Protein AF-G1XLX6-F1 (afdb_monomer_lite)

pLDDT: mean 78.8, std 11.69, range [45.75, 89.12]

Structure (mmCIF, N/CA/C/O backbone):
data_AF-G1XLX6-F1
#
_entry.id   AF-G1XLX6-F1
#
loop_
_atom_site.group_PDB
_atom_site.id
_atom_site.type_symbol
_atom_site.label_atom_id
_atom_site.label_alt_id
_atom_site.label_comp_id
_atom_site.label_asym_id
_atom_site.label_entity_id
_atom_site.label_seq_id
_atom_site.pdbx_PDB_ins_code
_atom_site.Cartn_x
_atom_site.Cartn_y
_atom_site.Cartn_z
_atom_site.occupancy
_atom_site.B_iso_or_equiv
_atom_site.auth_seq_id
_atom_site.auth_comp_id
_atom_site.auth_asym_id
_atom_site.auth_atom_id
_atom_site.pdbx_PDB_model_num
ATOM 1 N N . MET A 1 1 ? -6.904 17.306 24.729 1.00 48.91 1 MET A N 1
ATOM 2 C CA . MET A 1 1 ? -6.514 18.376 23.780 1.00 48.91 1 MET A CA 1
ATOM 3 C C . MET A 1 1 ? -7.594 18.477 22.708 1.00 48.91 1 MET A C 1
ATOM 5 O O . MET A 1 1 ? -8.059 17.429 22.270 1.00 48.91 1 MET A O 1
ATOM 9 N N . PRO A 1 2 ? -8.079 19.682 22.374 1.00 45.75 2 PRO A N 1
ATOM 10 C CA . PRO A 1 2 ? -9.324 19.877 21.634 1.00 45.75 2 PRO A CA 1
ATOM 11 C C . PRO A 1 2 ? -9.242 19.347 20.192 1.00 45.75 2 PRO A C 1
ATOM 13 O O . PRO A 1 2 ? -8.460 19.833 19.387 1.00 45.75 2 PRO A O 1
ATOM 16 N N . GLY A 1 3 ? -10.084 18.353 19.888 1.00 58.47 3 GLY A N 1
ATOM 17 C CA . GLY A 1 3 ? -10.717 18.159 18.579 1.00 58.47 3 GLY A CA 1
ATOM 18 C C . GLY A 1 3 ? -9.819 17.940 17.360 1.00 58.47 3 GLY A C 1
ATOM 19 O O . GLY A 1 3 ? -9.973 18.650 16.370 1.00 58.47 3 GLY A O 1
ATOM 20 N N . SER A 1 4 ? -8.945 16.932 17.357 1.00 56.88 4 SER A N 1
ATOM 21 C CA . SER A 1 4 ? -8.266 16.547 16.113 1.00 56.88 4 SER A CA 1
ATOM 22 C C . SER A 1 4 ? -9.224 15.717 15.252 1.00 56.88 4 SER A C 1
ATOM 24 O O . SER A 1 4 ? -9.354 14.508 15.443 1.00 56.88 4 SER A O 1
ATOM 26 N N . LYS A 1 5 ? -9.943 16.346 14.309 1.00 61.25 5 LYS A N 1
ATOM 27 C CA . LYS A 1 5 ? -10.504 15.608 13.163 1.00 61.25 5 LYS A CA 1
ATOM 28 C C . LYS A 1 5 ? -9.311 14.944 12.487 1.00 61.25 5 LYS A C 1
ATOM 30 O O . LYS A 1 5 ? -8.597 15.617 11.748 1.00 61.25 5 LYS A O 1
ATOM 35 N N . ILE A 1 6 ? -9.081 13.662 12.778 1.00 61.34 6 ILE A N 1
ATOM 36 C CA . ILE A 1 6 ? -7.990 12.887 12.188 1.00 61.34 6 ILE A CA 1
ATOM 37 C C . ILE A 1 6 ? -8.122 13.065 10.682 1.00 61.34 6 ILE A C 1
ATOM 39 O O . ILE A 1 6 ? -9.133 12.656 10.084 1.00 61.34 6 ILE A O 1
ATOM 43 N N . ARG A 1 7 ? -7.153 13.779 10.102 1.00 68.75 7 ARG A N 1
ATOM 44 C CA . ARG A 1 7 ? -7.151 14.076 8.677 1.00 68.75 7 ARG A CA 1
ATOM 45 C C . ARG A 1 7 ? -7.116 12.722 7.966 1.00 68.75 7 ARG A C 1
ATOM 47 O O . ARG A 1 7 ? -6.488 11.795 8.472 1.00 68.75 7 ARG A O 1
ATOM 54 N N . PRO A 1 8 ? -7.777 12.555 6.815 1.00 72.88 8 PRO A N 1
ATOM 55 C CA . PRO A 1 8 ? -7.744 11.284 6.088 1.00 72.88 8 PRO A CA 1
ATOM 56 C C . PRO A 1 8 ? -6.312 10.764 5.866 1.00 72.88 8 PRO A C 1
ATOM 58 O O . PRO A 1 8 ? -6.078 9.562 5.905 1.00 72.88 8 PRO A O 1
ATOM 61 N N . VAL A 1 9 ? -5.346 11.685 5.746 1.00 77.69 9 VAL A N 1
ATOM 62 C CA . VAL A 1 9 ? -3.909 11.388 5.640 1.00 77.69 9 VAL A CA 1
ATOM 63 C C . VAL A 1 9 ? -3.323 10.752 6.907 1.00 77.69 9 VAL A C 1
ATOM 65 O O . VAL A 1 9 ? -2.507 9.845 6.805 1.00 77.69 9 VAL A O 1
ATOM 68 N N . ASP A 1 10 ? -3.764 11.170 8.098 1.00 78.81 10 ASP A N 1
ATOM 69 C CA . ASP A 1 10 ? -3.341 10.575 9.372 1.00 78.81 10 ASP A CA 1
ATOM 70 C C . ASP A 1 10 ? -3.915 9.167 9.538 1.00 78.81 10 ASP A C 1
ATOM 72 O O . ASP A 1 10 ? -3.227 8.270 10.018 1.00 78.81 10 ASP A O 1
ATOM 76 N N . ARG A 1 11 ? -5.157 8.936 9.088 1.00 76.06 11 ARG A N 1
ATOM 77 C CA . ARG A 1 11 ? -5.751 7.585 9.095 1.00 76.06 11 ARG A CA 1
ATOM 78 C C . ARG A 1 11 ? -4.985 6.644 8.178 1.00 76.06 11 ARG A C 1
ATOM 80 O O . ARG A 1 11 ? -4.751 5.497 8.541 1.00 76.06 11 ARG A O 1
ATOM 87 N N . LEU A 1 12 ? -4.568 7.143 7.014 1.00 80.12 12 LEU A N 1
ATOM 88 C CA . LEU A 1 12 ? -3.716 6.397 6.096 1.00 80.12 12 LEU A CA 1
ATOM 89 C C . LEU A 1 12 ? -2.361 6.080 6.738 1.00 80.12 12 LEU A C 1
ATOM 91 O O . LEU A 1 12 ? -1.932 4.934 6.698 1.00 80.12 12 LEU A O 1
ATOM 95 N N . ALA A 1 13 ? -1.716 7.058 7.378 1.00 81.94 13 ALA A N 1
ATOM 96 C CA . ALA A 1 13 ? -0.448 6.841 8.072 1.00 81.94 13 ALA A CA 1
ATOM 97 C C . ALA A 1 13 ? -0.573 5.790 9.190 1.00 81.94 13 ALA A C 1
ATOM 99 O O . ALA A 1 13 ? 0.283 4.916 9.313 1.00 81.94 13 ALA A O 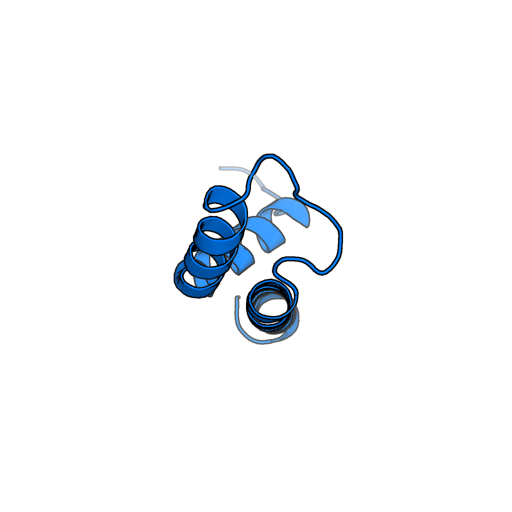1
ATOM 100 N N . GLN A 1 14 ? -1.664 5.818 9.960 1.00 81.50 14 GLN A N 1
ATOM 101 C CA . GLN A 1 14 ? -1.953 4.806 10.979 1.00 81.50 14 GLN A CA 1
ATOM 102 C C . GLN A 1 14 ? -2.213 3.417 10.379 1.00 81.50 14 GLN A C 1
ATOM 104 O O . GLN A 1 14 ? -1.721 2.428 10.916 1.00 81.50 14 GLN A O 1
ATOM 109 N N . ALA A 1 15 ? -2.939 3.326 9.263 1.00 82.56 15 ALA A N 1
ATOM 110 C CA . ALA A 1 15 ? -3.162 2.069 8.547 1.00 82.56 15 ALA A CA 1
ATOM 111 C C . ALA A 1 15 ? -1.849 1.472 8.019 1.00 82.56 15 ALA A C 1
ATOM 113 O O . ALA A 1 15 ? -1.561 0.300 8.247 1.00 82.56 15 ALA A O 1
ATOM 114 N N . VAL A 1 16 ? -1.013 2.299 7.389 1.00 84.44 16 VAL A N 1
ATOM 115 C CA . VAL A 1 16 ? 0.321 1.909 6.909 1.00 84.44 16 VAL A CA 1
ATOM 116 C C . VAL A 1 16 ? 1.210 1.455 8.070 1.00 84.44 16 VAL A C 1
ATOM 118 O O . VAL A 1 16 ? 1.915 0.458 7.940 1.00 84.44 16 VAL A O 1
ATOM 121 N N . ALA A 1 17 ? 1.135 2.120 9.228 1.00 83.31 17 ALA A N 1
ATOM 122 C CA . ALA A 1 17 ? 1.874 1.713 10.422 1.00 83.31 17 ALA A CA 1
ATOM 123 C C . ALA A 1 17 ? 1.460 0.321 10.936 1.00 83.31 17 ALA A C 1
ATOM 125 O O . ALA A 1 17 ? 2.314 -0.419 11.423 1.00 83.31 17 ALA A O 1
ATOM 126 N N . LYS A 1 18 ? 0.183 -0.071 10.794 1.00 82.75 18 LYS A N 1
ATOM 127 C CA . LYS A 1 18 ? -0.273 -1.435 11.122 1.00 82.75 18 LYS A CA 1
ATOM 128 C C . LYS A 1 18 ? 0.199 -2.473 10.095 1.00 82.75 18 L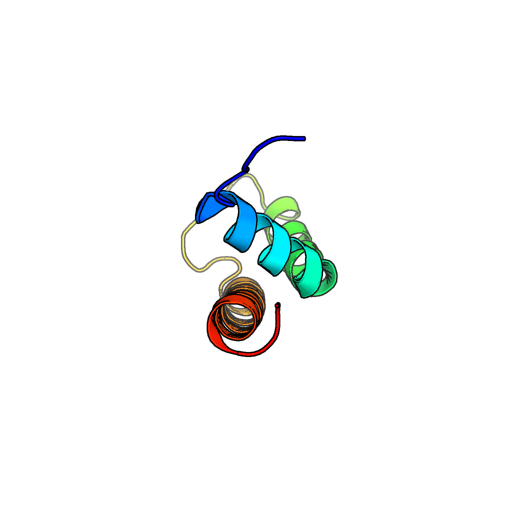YS A C 1
ATOM 130 O O . LYS A 1 18 ? 0.527 -3.586 10.489 1.00 82.75 18 LYS A O 1
ATOM 135 N N . CYS A 1 19 ? 0.351 -2.088 8.828 1.00 86.94 19 CYS A N 1
ATOM 136 C CA . CYS A 1 19 ? 0.939 -2.904 7.750 1.00 86.94 19 CYS A CA 1
ATOM 137 C C . CYS A 1 19 ? 2.470 -2.713 7.632 1.00 86.94 19 CYS A C 1
ATOM 139 O O . CYS A 1 19 ? 3.057 -2.722 6.542 1.00 86.94 19 CYS A O 1
ATOM 141 N N . GLY A 1 20 ? 3.151 -2.473 8.761 1.00 84.81 20 GLY A N 1
ATOM 142 C CA . GLY A 1 20 ? 4.574 -2.116 8.792 1.00 84.81 20 GLY A CA 1
ATOM 143 C C . GLY A 1 20 ? 5.506 -3.211 8.256 1.00 84.81 20 GLY A C 1
ATOM 144 O O . GLY A 1 20 ? 6.555 -2.907 7.682 1.00 84.81 20 GLY A O 1
ATOM 145 N N . ALA A 1 21 ? 5.113 -4.483 8.379 1.00 85.88 21 ALA A N 1
ATOM 146 C CA . ALA A 1 21 ? 5.868 -5.616 7.843 1.00 85.88 21 ALA A CA 1
ATOM 147 C C . ALA A 1 21 ? 5.950 -5.565 6.307 1.00 85.88 21 ALA A C 1
ATOM 149 O O . ALA A 1 21 ? 7.036 -5.665 5.731 1.00 85.88 21 ALA A O 1
ATOM 150 N N . GLU A 1 22 ? 4.818 -5.315 5.654 1.00 86.19 22 GLU A N 1
ATOM 151 C CA . GLU A 1 22 ? 4.712 -5.220 4.195 1.00 86.19 22 GLU A CA 1
ATOM 152 C C . GLU A 1 22 ? 5.340 -3.921 3.685 1.00 86.19 22 GLU A C 1
ATOM 154 O O . GLU A 1 22 ? 6.026 -3.913 2.665 1.00 86.19 22 GLU A O 1
ATOM 159 N N . SER A 1 23 ? 5.222 -2.840 4.464 1.00 85.56 23 SER A N 1
ATOM 160 C CA . SER A 1 23 ? 5.902 -1.563 4.199 1.00 85.56 23 SER A CA 1
ATOM 161 C C . SER A 1 23 ? 7.415 -1.720 4.179 1.00 85.56 23 SER A C 1
ATOM 163 O O . SER A 1 23 ? 8.101 -1.162 3.321 1.00 85.56 23 SER A O 1
ATOM 165 N N . THR A 1 24 ? 7.943 -2.534 5.090 1.00 88.25 24 THR A N 1
ATOM 166 C CA . THR A 1 24 ? 9.372 -2.841 5.150 1.00 88.25 24 THR A CA 1
ATOM 167 C C . THR A 1 24 ? 9.807 -3.711 3.969 1.00 88.25 24 THR A C 1
ATOM 169 O O . THR A 1 24 ? 10.884 -3.487 3.418 1.00 88.25 24 THR A O 1
ATOM 172 N N . ALA A 1 25 ? 8.995 -4.688 3.552 1.00 88.56 25 ALA A N 1
ATOM 173 C CA . ALA A 1 25 ? 9.277 -5.525 2.383 1.00 88.56 25 ALA A CA 1
ATOM 174 C C . ALA A 1 25 ? 9.295 -4.706 1.079 1.00 88.56 25 ALA A C 1
ATOM 176 O O . ALA A 1 25 ? 10.265 -4.773 0.317 1.00 88.56 25 ALA A O 1
ATOM 177 N N . TYR A 1 26 ? 8.294 -3.845 0.886 1.00 88.19 26 TYR A N 1
ATOM 178 C CA . TYR A 1 26 ? 8.235 -2.898 -0.227 1.00 88.19 26 TYR A CA 1
ATOM 179 C C . TYR A 1 26 ? 9.438 -1.945 -0.226 1.00 88.19 26 TYR A C 1
ATOM 181 O O . TYR A 1 26 ? 10.124 -1.799 -1.240 1.00 88.19 26 TYR A O 1
ATOM 189 N N . GLY A 1 27 ? 9.769 -1.371 0.935 1.00 87.56 27 GLY A N 1
ATOM 190 C CA . GLY A 1 27 ? 10.941 -0.512 1.104 1.00 87.56 27 GLY A CA 1
ATOM 191 C C . GLY A 1 27 ? 12.256 -1.221 0.767 1.00 87.56 27 GLY A C 1
ATOM 192 O O . GLY A 1 27 ? 13.091 -0.652 0.070 1.00 87.56 27 GLY A O 1
ATOM 193 N N . LYS A 1 28 ? 12.435 -2.484 1.177 1.00 89.06 28 LYS A N 1
ATOM 194 C CA . LYS A 1 28 ? 13.623 -3.288 0.831 1.00 89.06 28 LYS A CA 1
ATOM 195 C C . LYS A 1 28 ? 13.771 -3.485 -0.676 1.00 89.06 28 LYS A C 1
ATOM 197 O O . LYS A 1 28 ? 14.889 -3.410 -1.182 1.00 89.06 28 LYS A O 1
ATOM 20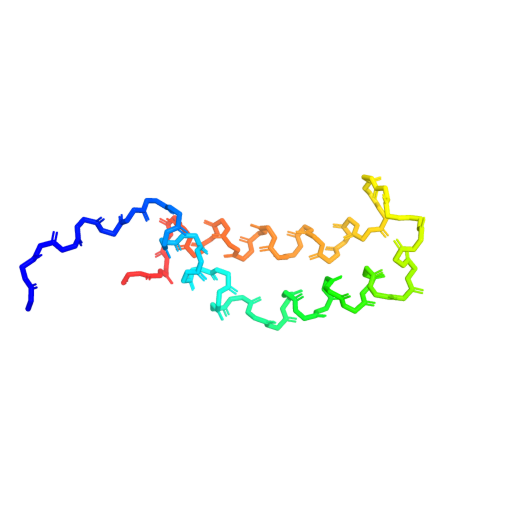2 N N . CYS A 1 29 ? 12.669 -3.725 -1.383 1.00 87.62 29 CYS A N 1
ATOM 203 C CA . CYS A 1 29 ? 12.673 -3.881 -2.835 1.00 87.62 29 CYS A CA 1
ATOM 204 C C . CYS A 1 29 ? 13.064 -2.571 -3.545 1.00 87.62 29 CYS A C 1
ATOM 206 O O . CYS A 1 29 ? 13.905 -2.589 -4.443 1.00 87.62 29 CYS A O 1
ATOM 208 N N . ILE A 1 30 ? 12.550 -1.428 -3.076 1.00 87.88 30 ILE A N 1
ATOM 209 C CA . ILE A 1 30 ? 12.916 -0.104 -3.600 1.00 87.88 30 ILE A CA 1
ATOM 210 C C . ILE A 1 30 ? 14.379 0.235 -3.322 1.00 87.88 30 ILE A C 1
ATOM 212 O O . ILE A 1 30 ? 15.088 0.661 -4.227 1.00 87.88 30 ILE A O 1
ATOM 216 N N . VAL A 1 31 ? 14.853 0.038 -2.090 1.00 88.19 31 VAL A N 1
ATOM 217 C CA . VAL A 1 31 ? 16.230 0.383 -1.695 1.00 88.19 31 VAL A CA 1
ATOM 218 C C . VAL A 1 31 ? 17.257 -0.444 -2.467 1.00 88.19 31 VAL A C 1
ATOM 220 O O . VAL A 1 31 ? 18.336 0.058 -2.776 1.00 88.19 31 VAL A O 1
ATOM 223 N N . LYS A 1 32 ? 16.915 -1.685 -2.836 1.00 85.19 32 LYS A N 1
ATOM 224 C CA . LYS A 1 32 ? 17.780 -2.554 -3.643 1.00 85.19 32 LYS A CA 1
ATOM 225 C C . LYS A 1 32 ? 18.135 -1.956 -5.002 1.00 85.19 32 LYS A C 1
ATOM 227 O O . LYS A 1 32 ? 19.211 -2.233 -5.518 1.00 85.19 32 LYS A O 1
ATOM 232 N N . ASP A 1 33 ? 17.236 -1.169 -5.580 1.00 80.19 33 ASP A N 1
ATOM 233 C CA . ASP A 1 33 ? 17.408 -0.617 -6.918 1.00 80.19 33 ASP A CA 1
ATOM 234 C C . ASP A 1 33 ? 16.752 0.767 -7.018 1.00 80.19 33 ASP A C 1
ATOM 236 O O . ASP A 1 33 ? 15.916 1.059 -7.877 1.00 80.19 33 ASP A O 1
ATOM 240 N N . PHE A 1 34 ? 17.157 1.617 -6.072 1.00 81.31 34 PHE A N 1
ATOM 241 C CA . PHE A 1 34 ? 16.662 2.981 -5.880 1.00 81.31 34 PHE A CA 1
ATOM 242 C C . PHE A 1 34 ? 16.884 3.876 -7.114 1.00 81.31 34 PHE A C 1
ATOM 244 O O . PHE A 1 34 ? 16.108 4.794 -7.362 1.00 81.31 34 PHE A O 1
ATOM 251 N N . ASN A 1 35 ? 17.923 3.602 -7.907 1.00 82.88 35 ASN A N 1
ATOM 252 C CA . ASN A 1 35 ? 18.250 4.393 -9.098 1.00 82.88 35 ASN A CA 1
ATOM 253 C C . ASN A 1 35 ? 17.279 4.173 -10.260 1.00 82.88 35 ASN A C 1
ATOM 255 O O . ASN A 1 35 ? 17.199 5.009 -11.154 1.00 82.88 35 ASN A O 1
ATOM 259 N N . ASN A 1 36 ? 16.550 3.059 -10.269 1.00 81.38 36 ASN A N 1
ATOM 260 C CA . ASN A 1 36 ? 15.662 2.711 -11.366 1.00 81.38 36 ASN A CA 1
ATOM 261 C C . ASN A 1 36 ? 14.269 2.387 -10.826 1.00 81.38 36 ASN A C 1
ATOM 263 O O . ASN A 1 36 ? 13.703 1.352 -11.152 1.00 81.38 36 ASN A O 1
ATOM 267 N N . VAL A 1 37 ? 13.733 3.235 -9.944 1.00 81.88 37 VAL A N 1
ATOM 268 C CA . VAL A 1 37 ? 12.377 3.082 -9.401 1.00 81.88 37 VAL A CA 1
ATOM 269 C C . VAL A 1 37 ? 11.372 3.533 -10.453 1.00 81.88 37 VAL A C 1
ATOM 271 O O . VAL A 1 37 ? 11.201 4.722 -10.706 1.00 81.88 37 VAL A O 1
ATOM 274 N N . TYR A 1 38 ? 10.692 2.568 -11.059 1.00 82.12 38 TYR A N 1
ATOM 275 C CA . TYR A 1 38 ? 9.589 2.799 -11.984 1.00 82.12 38 TYR A CA 1
ATOM 276 C C . TYR A 1 38 ? 8.336 2.059 -11.520 1.00 82.12 38 TYR A C 1
ATOM 278 O O . TYR A 1 38 ? 8.384 1.153 -10.679 1.00 82.12 38 TYR A O 1
ATOM 286 N N . LYS A 1 39 ? 7.192 2.480 -12.063 1.00 71.88 39 LYS A N 1
ATOM 287 C CA . LYS A 1 39 ? 5.899 1.831 -11.841 1.00 71.88 39 LYS A CA 1
ATOM 288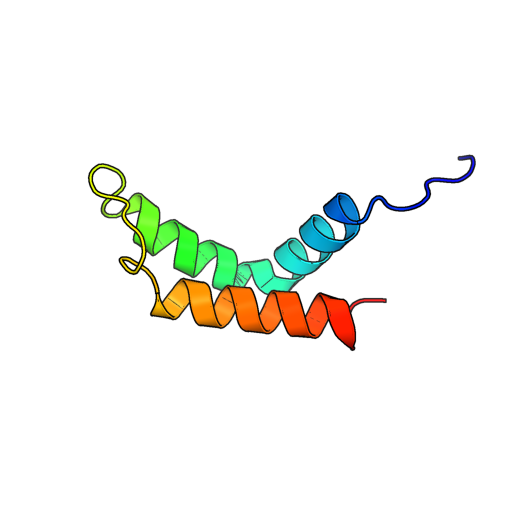 C C . LYS A 1 39 ? 6.040 0.337 -12.160 1.00 71.88 39 LYS A C 1
ATOM 290 O O . LYS A 1 39 ? 6.614 0.014 -13.186 1.00 71.88 39 LYS A O 1
ATOM 295 N N . ASP A 1 40 ? 5.573 -0.538 -11.269 1.00 79.81 40 ASP A N 1
ATOM 296 C CA . ASP A 1 40 ? 5.607 -2.010 -11.402 1.00 79.81 40 ASP A CA 1
ATOM 297 C C . ASP A 1 40 ? 6.892 -2.733 -10.957 1.00 79.81 40 ASP A C 1
ATOM 299 O O . ASP A 1 40 ? 6.906 -3.959 -10.862 1.00 79.81 40 ASP A O 1
ATOM 303 N N . LYS A 1 41 ? 7.953 -2.022 -10.560 1.00 80.44 41 LYS A N 1
ATOM 304 C CA . LYS A 1 41 ? 9.209 -2.679 -10.154 1.00 80.44 41 LYS A CA 1
ATOM 305 C C . LYS A 1 41 ? 9.102 -3.542 -8.889 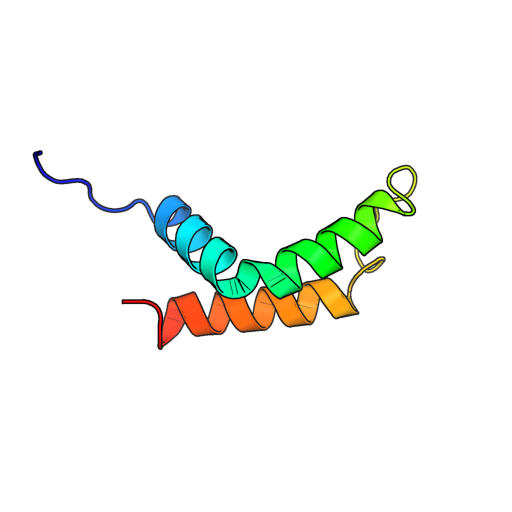1.00 80.44 41 LYS A C 1
ATOM 307 O O . LYS A 1 41 ? 9.739 -4.584 -8.782 1.00 80.44 41 LYS A O 1
ATOM 312 N N . CYS A 1 42 ? 8.280 -3.100 -7.942 1.00 87.44 42 CYS A N 1
ATOM 313 C CA . CYS A 1 42 ? 7.972 -3.808 -6.698 1.00 87.44 42 CYS A CA 1
ATOM 314 C C . CYS A 1 42 ? 6.465 -4.073 -6.594 1.00 87.44 42 CYS A C 1
ATOM 316 O O . CYS A 1 42 ? 5.889 -3.942 -5.518 1.00 87.44 42 CYS A O 1
ATOM 318 N N . LEU A 1 43 ? 5.819 -4.385 -7.728 1.00 86.25 43 LEU A N 1
ATOM 319 C CA . LEU A 1 43 ? 4.362 -4.538 -7.834 1.00 86.25 43 LEU A CA 1
ATOM 320 C C . LEU A 1 43 ? 3.811 -5.562 -6.835 1.00 86.25 43 LEU A C 1
ATOM 322 O O . LEU A 1 43 ? 2.800 -5.291 -6.202 1.00 86.25 43 LEU A O 1
ATOM 326 N N . ALA A 1 44 ? 4.500 -6.693 -6.656 1.00 87.06 44 ALA A N 1
ATOM 327 C CA . ALA A 1 44 ? 4.096 -7.737 -5.715 1.00 87.06 44 ALA A CA 1
ATOM 328 C C . ALA A 1 44 ? 4.016 -7.198 -4.276 1.00 87.06 44 ALA A C 1
ATOM 330 O O . ALA A 1 44 ? 2.949 -7.221 -3.667 1.00 87.06 44 ALA A O 1
ATOM 331 N N . GLU A 1 45 ? 5.101 -6.605 -3.771 1.00 87.75 45 GLU A N 1
ATOM 332 C CA . GLU A 1 45 ? 5.125 -6.053 -2.409 1.00 87.75 45 GLU A CA 1
ATOM 333 C C . GLU A 1 45 ? 4.191 -4.852 -2.255 1.00 87.75 45 GLU A C 1
ATOM 335 O O . GLU A 1 45 ? 3.565 -4.670 -1.211 1.00 87.75 45 GLU A O 1
ATOM 340 N N . PHE A 1 46 ? 4.059 -4.046 -3.311 1.00 87.56 46 PHE A N 1
ATOM 341 C CA . PHE A 1 46 ? 3.129 -2.928 -3.338 1.00 87.56 46 PHE A CA 1
ATOM 342 C C . PHE A 1 46 ? 1.677 -3.400 -3.270 1.00 87.56 46 PHE A C 1
ATOM 344 O O . PHE A 1 46 ? 0.895 -2.806 -2.538 1.00 87.56 46 PHE A O 1
ATOM 351 N N . GLN A 1 47 ? 1.306 -4.467 -3.985 1.00 89.12 47 GLN A N 1
ATOM 352 C CA . GLN A 1 47 ? -0.048 -5.018 -3.946 1.00 89.12 47 GLN A CA 1
ATOM 353 C C . GLN A 1 47 ? -0.394 -5.544 -2.561 1.00 89.12 47 GLN A C 1
ATOM 355 O O . GLN A 1 47 ? -1.510 -5.307 -2.106 1.00 89.12 47 GLN A O 1
ATOM 360 N N . VAL A 1 48 ? 0.537 -6.224 -1.888 1.00 88.44 48 VAL A N 1
ATOM 361 C CA . VAL A 1 48 ? 0.306 -6.739 -0.531 1.00 88.44 48 VAL A CA 1
ATOM 362 C C . VAL A 1 48 ? 0.110 -5.573 0.441 1.00 88.44 48 VAL A C 1
ATOM 364 O O . VAL A 1 48 ? -0.935 -5.493 1.087 1.00 88.44 48 VAL A O 1
ATOM 367 N N . LEU A 1 49 ? 1.025 -4.596 0.435 1.00 88.69 49 LEU A N 1
ATOM 368 C CA . LEU A 1 49 ? 0.900 -3.376 1.235 1.00 88.69 49 LEU A CA 1
ATOM 369 C C . LEU A 1 49 ? -0.403 -2.623 0.947 1.00 88.69 49 LEU A C 1
ATOM 371 O O . LEU A 1 49 ? -1.113 -2.231 1.870 1.00 88.69 49 LEU A O 1
ATOM 375 N N . GLN A 1 50 ? -0.737 -2.420 -0.327 1.00 87.19 50 GLN A N 1
ATOM 376 C CA . GLN A 1 50 ? -1.957 -1.737 -0.741 1.00 87.19 50 GLN A CA 1
ATOM 377 C C . GLN A 1 50 ? -3.194 -2.488 -0.244 1.00 87.19 50 GLN A C 1
ATOM 379 O O . GLN A 1 50 ? -4.141 -1.852 0.215 1.00 87.19 50 GLN A O 1
ATOM 384 N N . ASN A 1 51 ? -3.190 -3.820 -0.322 1.00 88.62 51 ASN A N 1
ATOM 385 C CA . ASN A 1 51 ? -4.292 -4.651 0.141 1.00 88.62 51 ASN A CA 1
ATOM 386 C C . ASN A 1 51 ? -4.478 -4.513 1.657 1.00 88.62 51 ASN A C 1
ATOM 388 O O . ASN A 1 51 ? -5.575 -4.181 2.101 1.00 88.62 51 ASN A O 1
ATOM 392 N N . CYS A 1 52 ? -3.407 -4.632 2.443 1.00 86.94 52 CYS A N 1
ATOM 393 C CA . CYS A 1 52 ? -3.486 -4.459 3.892 1.00 86.94 52 CYS A CA 1
ATOM 394 C C . CYS A 1 52 ? -3.916 -3.043 4.288 1.00 86.94 52 CYS A C 1
ATOM 396 O O . CYS A 1 52 ? -4.791 -2.877 5.140 1.00 86.94 52 CYS A O 1
ATOM 398 N N . VAL A 1 53 ? -3.391 -2.010 3.623 1.00 86.62 53 VAL A N 1
ATOM 399 C CA . VAL A 1 53 ? -3.793 -0.619 3.870 1.00 86.62 53 VAL A CA 1
ATOM 400 C C . VAL A 1 53 ? -5.269 -0.405 3.533 1.00 86.62 53 VAL A C 1
ATOM 402 O O . VAL A 1 53 ? -5.970 0.222 4.324 1.00 86.62 53 VAL A O 1
ATOM 405 N N . LEU A 1 54 ? -5.768 -0.948 2.415 1.00 84.75 54 LEU A N 1
ATOM 406 C CA . LEU A 1 54 ? -7.184 -0.883 2.030 1.00 84.75 54 LEU A CA 1
ATOM 407 C C . LEU A 1 54 ? -8.089 -1.588 3.044 1.00 84.75 54 LEU A C 1
ATOM 409 O O . LEU A 1 54 ? -9.119 -1.028 3.424 1.00 84.75 54 LEU A O 1
ATOM 413 N N . VAL A 1 55 ? -7.700 -2.777 3.509 1.00 84.19 55 VAL A N 1
ATOM 414 C CA . VAL A 1 55 ? -8.438 -3.544 4.525 1.00 84.19 55 VAL A CA 1
ATOM 415 C C . VAL A 1 55 ? -8.454 -2.800 5.865 1.00 84.19 55 VAL A C 1
ATOM 417 O O . VAL A 1 55 ? -9.515 -2.669 6.482 1.00 84.19 55 VAL A O 1
ATOM 420 N N . CYS A 1 56 ? -7.322 -2.225 6.290 1.00 78.31 56 CYS A N 1
ATOM 421 C CA . CYS A 1 56 ? -7.272 -1.389 7.495 1.00 78.31 56 CYS A CA 1
ATOM 422 C C . CYS A 1 56 ? -8.162 -0.148 7.319 1.00 78.31 56 CYS A C 1
ATOM 424 O O . CYS A 1 56 ? -8.917 0.211 8.218 1.00 78.31 56 CYS A O 1
ATOM 426 N N . LEU A 1 57 ? -8.158 0.492 6.147 1.00 76.31 57 LEU A N 1
ATOM 427 C CA . LEU A 1 57 ? -8.969 1.689 5.922 1.00 76.31 57 LEU A CA 1
ATOM 428 C C . LEU A 1 57 ? -10.483 1.423 5.971 1.00 76.31 57 LEU A C 1
ATOM 430 O O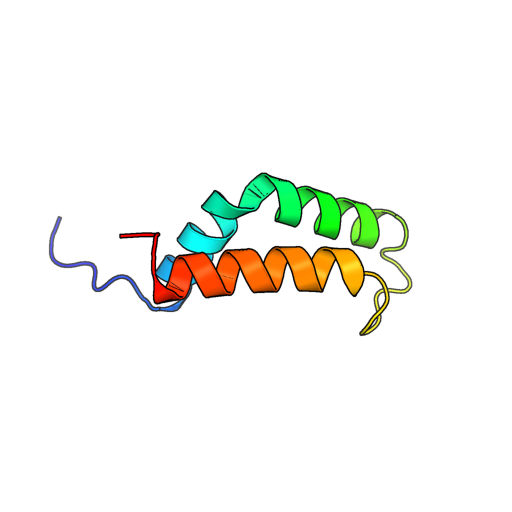 . LEU A 1 57 ? -11.239 2.339 6.289 1.00 76.31 57 LEU A O 1
ATOM 434 N N . THR A 1 58 ? -10.924 0.212 5.617 1.00 70.81 58 THR A N 1
ATOM 435 C CA . THR A 1 58 ? -12.345 -0.098 5.397 1.00 70.81 58 THR A CA 1
ATOM 436 C C . THR A 1 58 ? -13.009 -0.919 6.496 1.00 70.81 58 THR A C 1
ATOM 438 O O . THR A 1 58 ? -14.203 -0.725 6.702 1.00 70.81 58 THR A O 1
ATOM 441 N N . PHE A 1 59 ? -12.300 -1.806 7.206 1.00 55.81 59 PHE A N 1
ATOM 442 C CA . PHE A 1 59 ? -12.978 -2.768 8.090 1.00 55.81 59 PHE A CA 1
ATOM 443 C C . PHE A 1 59 ? -12.364 -2.988 9.478 1.00 55.81 59 PHE A C 1
ATOM 445 O O . PHE A 1 59 ? -13.093 -3.426 10.363 1.00 55.81 59 PHE A O 1
ATOM 452 N N . LEU A 1 60 ? -11.070 -2.721 9.711 1.00 56.03 60 LEU A N 1
ATOM 453 C CA . LEU A 1 60 ? -10.417 -3.267 10.916 1.00 56.03 60 LEU A CA 1
ATOM 454 C C . LEU A 1 60 ? -9.263 -2.426 11.480 1.00 56.03 60 LEU A C 1
ATOM 456 O O . LEU A 1 60 ? -8.183 -2.932 11.784 1.00 56.03 60 LEU A O 1
ATOM 460 N N . CYS A 1 61 ? -9.453 -1.115 11.592 1.00 52.38 61 CYS A N 1
ATOM 461 C CA . CYS A 1 61 ? -8.390 -0.223 12.063 1.00 52.38 61 CYS A CA 1
ATOM 462 C C . CYS A 1 61 ? -8.877 0.870 13.025 1.00 52.38 61 CYS A C 1
ATOM 464 O O . CYS A 1 61 ? -8.071 1.730 13.388 1.00 52.38 61 CYS A O 1
ATOM 466 N N . ILE A 1 62 ? -10.143 0.794 13.448 1.00 50.41 62 ILE A N 1
ATOM 467 C CA . ILE A 1 62 ? -10.792 1.619 14.477 1.00 50.41 62 ILE A CA 1
ATOM 468 C C . ILE A 1 62 ? -11.207 0.701 15.621 1.00 50.41 62 ILE A C 1
ATOM 470 O O . ILE A 1 62 ? -11.723 -0.393 15.306 1.00 50.41 62 ILE A O 1
#

Radius of gyration: 13.89 Å; chains: 1; bounding box: 31×28×36 Å

Organism: Arthrobotrys oligospora (strain ATCC 24927 / CBS 115.81 / DSM 1491) (NCBI:txid756982)

Foldseek 3Di:
DDDDPCDVVNLLVQQLVVVVVLVVVLVVQCVVCVVDDDPPSSVVSVVVSVVSSVCCSPPNVD

InterPro domains:
  IPR034595 NADH dehydrogenase [ubiquinone] 1 alpha subcomplex assembly factor 8 [PTHR34561] (8-54)

Secondary structure (DSSP, 8-state):
-------HHHHHHHHHHHTHHHHHHHHHHHHHTGGG--TTTTHHHHHHHHHHHHHHHHTS--

Sequence (62 aa):
MPGSKIRPVDRLAQAVAKCGAESTAYGKCIVKDFNNVYKDKCLAEFQVLQNCVLVCLTFLCI